Protein AF-A0A5R9EJJ5-F1 (afdb_monomer)

Radius of gyration: 22.12 Å; Cα contacts (8 Å, |Δi|>4): 23; chains: 1; bounding box: 50×38×53 Å

pLDDT: mean 77.36, std 15.18, range [43.69, 98.06]

Foldseek 3Di:
DDPDDPVVVVVVVVVVVVVVVVVVVVVVVVCVVQDFPQDADPNDTDTDDPPPPPDDDLVPDPPVSVVVVVVVVVVVDPPPPPPDD

Mean predicted aligned error: 15.22 Å

Secondary structure (DSSP, 8-state):
-PPPPHHHHHHHHHHHHHHHHHHHHHHHHHHHHH---EEEETTEEEEPPP--SS---GGGS-HHHHHHHHHHHHH----------

Organism: NCBI:txid1817406

Structure (mmCIF, N/CA/C/O backbone):
data_AF-A0A5R9EJJ5-F1
#
_entry.id   AF-A0A5R9EJJ5-F1
#
loop_
_atom_site.group_PDB
_atom_site.id
_atom_site.type_symbol
_atom_site.label_atom_id
_atom_site.label_alt_id
_atom_site.label_comp_id
_atom_site.label_asym_id
_atom_site.label_entity_id
_atom_site.label_seq_id
_atom_site.pdbx_PDB_ins_code
_atom_site.Cartn_x
_atom_site.Cartn_y
_atom_site.Cartn_z
_atom_site.occupancy
_atom_site.B_iso_or_equiv
_atom_site.auth_seq_id
_atom_site.auth_comp_id
_atom_site.auth_asym_id
_atom_site.auth_atom_id
_atom_site.pdbx_PDB_model_num
ATOM 1 N N . MET A 1 1 ? 24.427 -22.915 -27.269 1.00 47.16 1 MET A N 1
ATOM 2 C CA . MET A 1 1 ? 23.766 -21.606 -27.094 1.00 47.16 1 MET A CA 1
ATOM 3 C C . MET A 1 1 ? 24.482 -20.883 -25.962 1.00 47.16 1 MET A C 1
ATOM 5 O O . MET A 1 1 ? 24.300 -21.270 -24.816 1.00 47.16 1 MET A O 1
ATOM 9 N N . ALA A 1 2 ? 25.380 -19.943 -26.263 1.00 58.88 2 ALA A N 1
ATOM 10 C CA . ALA A 1 2 ? 25.977 -19.105 -25.223 1.00 58.88 2 ALA A CA 1
ATOM 11 C C . ALA A 1 2 ? 24.882 -18.171 -24.683 1.00 58.88 2 ALA A C 1
ATOM 13 O O . ALA A 1 2 ? 24.176 -17.551 -25.477 1.00 58.88 2 ALA A O 1
ATOM 14 N N . GLY A 1 3 ? 24.685 -18.142 -23.363 1.00 64.75 3 GLY A N 1
ATOM 15 C CA . GLY A 1 3 ? 23.710 -17.255 -22.727 1.00 64.75 3 GLY A CA 1
ATOM 16 C C . GLY A 1 3 ? 24.029 -15.776 -22.987 1.00 64.75 3 GLY A C 1
ATOM 17 O O . GLY A 1 3 ? 25.163 -15.459 -23.359 1.00 64.75 3 GLY A O 1
ATOM 18 N N . PRO A 1 4 ? 23.049 -14.870 -22.811 1.00 66.69 4 PRO A N 1
ATOM 19 C CA . PRO A 1 4 ? 23.254 -13.442 -23.030 1.00 66.69 4 PRO A CA 1
ATOM 20 C C . PRO A 1 4 ? 24.459 -12.950 -22.217 1.00 66.69 4 PRO A C 1
ATOM 22 O O . PRO A 1 4 ? 24.599 -13.260 -21.032 1.00 66.69 4 PRO A O 1
ATOM 25 N N . GLY A 1 5 ? 25.366 -12.233 -22.886 1.00 65.75 5 GLY A N 1
ATOM 26 C CA . GLY A 1 5 ? 26.618 -11.771 -22.293 1.00 65.75 5 GLY A CA 1
ATOM 27 C C . GLY A 1 5 ? 26.392 -10.819 -21.110 1.00 65.75 5 GLY A C 1
ATOM 28 O O . GLY A 1 5 ? 25.336 -10.193 -21.009 1.00 65.75 5 GLY A O 1
ATOM 29 N N . PRO A 1 6 ? 27.391 -10.644 -20.227 1.00 66.38 6 PRO A N 1
ATOM 30 C CA . PRO A 1 6 ? 27.257 -9.874 -18.984 1.00 66.38 6 PRO A CA 1
ATOM 31 C C . PRO A 1 6 ? 26.864 -8.396 -19.185 1.00 66.38 6 PRO A C 1
ATOM 33 O O . PRO A 1 6 ? 26.413 -7.757 -18.238 1.00 66.38 6 PRO A O 1
ATOM 36 N N . GLY A 1 7 ? 27.010 -7.857 -20.402 1.00 70.62 7 GLY A N 1
ATOM 37 C CA . GLY A 1 7 ? 26.532 -6.521 -20.774 1.00 70.62 7 GLY A CA 1
ATOM 38 C C . GLY A 1 7 ? 25.009 -6.424 -20.881 1.00 70.62 7 GLY A C 1
ATOM 39 O O . GLY A 1 7 ? 24.437 -5.490 -20.339 1.00 70.62 7 GLY A O 1
ATOM 40 N N . VAL A 1 8 ? 24.344 -7.438 -21.449 1.00 78.69 8 VAL A N 1
ATOM 41 C CA . VAL A 1 8 ? 22.883 -7.444 -21.666 1.00 78.69 8 VAL A CA 1
ATOM 42 C C . VAL A 1 8 ? 22.132 -7.323 -20.340 1.00 78.69 8 VAL A C 1
ATOM 44 O O . VAL A 1 8 ? 21.276 -6.462 -20.181 1.00 78.69 8 VAL A O 1
ATOM 47 N N . LYS A 1 9 ? 22.533 -8.102 -19.331 1.00 79.50 9 LYS A N 1
ATOM 48 C CA . LYS A 1 9 ? 21.954 -8.019 -17.982 1.00 79.50 9 LYS A CA 1
ATOM 49 C C . LYS A 1 9 ? 22.171 -6.645 -17.332 1.00 79.50 9 LYS A C 1
ATOM 51 O O . LYS A 1 9 ? 21.345 -6.195 -16.543 1.00 79.50 9 LYS A O 1
ATOM 56 N N . ARG A 1 10 ? 23.296 -5.984 -17.617 1.00 88.94 10 ARG A N 1
ATOM 57 C CA . ARG A 1 10 ? 23.604 -4.657 -17.066 1.00 88.94 10 ARG A CA 1
ATOM 58 C C . ARG A 1 10 ? 22.779 -3.564 -17.742 1.00 88.94 10 ARG A C 1
ATOM 60 O O . ARG A 1 10 ? 22.324 -2.655 -17.055 1.00 88.94 10 ARG A O 1
ATOM 67 N N . ASP A 1 11 ? 22.542 -3.698 -19.040 1.00 92.75 11 ASP A N 1
ATOM 68 C CA . ASP A 1 11 ? 21.683 -2.796 -19.804 1.00 92.75 11 ASP A CA 1
ATOM 69 C C . ASP A 1 11 ? 20.211 -2.950 -19.381 1.00 92.75 11 ASP A C 1
ATOM 71 O O . ASP A 1 11 ? 19.530 -1.957 -19.135 1.00 92.75 11 ASP A O 1
ATOM 75 N N . GLU A 1 12 ? 19.738 -4.182 -19.169 1.00 90.50 12 GLU A N 1
ATOM 76 C CA . GLU A 1 12 ? 18.407 -4.461 -18.604 1.00 90.50 12 GLU A CA 1
ATOM 77 C C . GLU A 1 12 ? 18.228 -3.846 -17.207 1.00 90.50 12 GLU A C 1
ATOM 79 O O . GLU A 1 12 ? 17.193 -3.245 -16.913 1.00 90.50 12 GLU A O 1
ATOM 84 N N . LEU A 1 13 ? 19.251 -3.940 -16.349 1.00 94.81 13 LEU A N 1
ATOM 85 C CA . LEU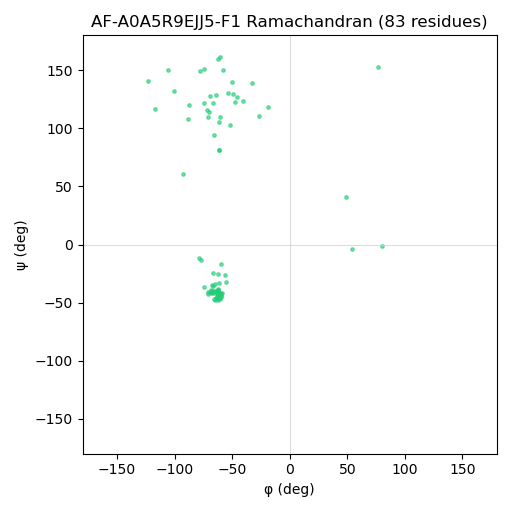 A 1 13 ? 19.241 -3.293 -15.036 1.00 94.81 13 LEU A CA 1
ATOM 86 C C . LEU A 1 13 ? 19.203 -1.765 -15.149 1.00 94.81 13 LEU A C 1
ATOM 88 O O . LEU A 1 13 ? 18.478 -1.128 -14.388 1.00 94.81 13 LEU A O 1
ATOM 92 N N . ALA A 1 14 ? 19.930 -1.172 -16.099 1.00 95.62 14 ALA A N 1
ATOM 93 C CA . A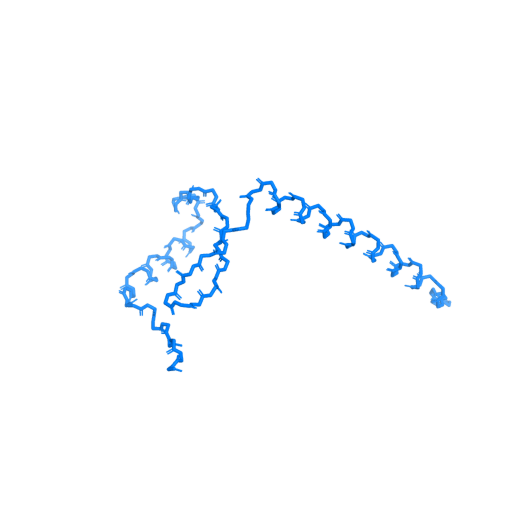LA A 1 14 ? 19.888 0.271 -16.330 1.00 95.62 14 ALA A CA 1
ATOM 94 C C . ALA A 1 14 ? 18.480 0.735 -16.742 1.00 95.62 14 ALA A C 1
ATOM 96 O O . ALA A 1 14 ? 17.993 1.754 -16.247 1.00 95.62 14 ALA A O 1
ATOM 97 N N . VAL A 1 15 ? 17.789 -0.051 -17.574 1.00 96.12 15 VAL A N 1
ATOM 98 C CA . VAL A 1 15 ? 16.389 0.203 -17.942 1.00 96.12 15 VAL A CA 1
ATOM 99 C C . VAL A 1 15 ? 15.468 0.079 -16.726 1.00 96.12 15 VAL A C 1
ATOM 101 O O . VAL A 1 15 ? 14.665 0.978 -16.480 1.00 96.12 15 VAL A O 1
ATOM 104 N N . ALA A 1 16 ? 15.598 -0.987 -15.933 1.00 96.44 16 ALA A N 1
ATOM 105 C CA . ALA A 1 16 ? 14.773 -1.195 -14.742 1.00 96.44 16 ALA A CA 1
ATOM 106 C C . ALA A 1 16 ? 14.938 -0.064 -13.711 1.00 96.44 16 ALA A C 1
ATOM 108 O O . ALA A 1 16 ? 13.946 0.423 -13.166 1.00 96.44 16 ALA A O 1
ATOM 109 N N . VAL A 1 17 ? 16.172 0.401 -13.490 1.00 97.19 17 VAL A N 1
ATOM 110 C CA . VAL A 1 17 ? 16.465 1.541 -12.608 1.00 97.19 17 VAL A CA 1
ATOM 111 C C . VAL A 1 17 ? 15.827 2.822 -13.142 1.00 97.19 17 VAL A C 1
ATOM 113 O O . VAL A 1 17 ? 15.178 3.535 -12.380 1.00 97.19 17 VAL A O 1
ATOM 116 N N . GLY A 1 18 ? 15.934 3.091 -14.447 1.00 97.75 18 GLY A N 1
ATOM 117 C CA . GLY A 1 18 ? 15.312 4.268 -15.060 1.00 97.75 18 GLY A CA 1
ATOM 118 C C . GLY A 1 18 ? 13.782 4.267 -14.959 1.00 97.75 18 GLY A C 1
ATOM 119 O O . GLY A 1 18 ? 13.176 5.304 -14.686 1.00 97.75 18 GLY A O 1
ATOM 120 N N . VAL A 1 19 ? 13.144 3.103 -15.124 1.00 98.06 19 VAL A N 1
ATOM 121 C CA . VAL A 1 19 ? 11.691 2.950 -14.937 1.00 98.06 19 VAL A CA 1
ATOM 122 C C . VAL A 1 19 ? 11.305 3.183 -13.478 1.00 98.06 19 VAL A C 1
ATOM 124 O O . VAL A 1 19 ? 10.377 3.946 -13.208 1.00 98.06 19 VAL A O 1
ATOM 127 N N . TRP A 1 20 ? 12.028 2.573 -12.537 1.00 96.69 20 TRP A N 1
ATOM 128 C CA . TRP A 1 20 ? 11.756 2.722 -11.109 1.00 96.69 20 TRP A CA 1
ATOM 129 C C . TRP A 1 20 ? 11.907 4.172 -10.643 1.00 96.69 20 TRP A C 1
ATOM 131 O O . TRP A 1 20 ? 11.045 4.677 -9.927 1.00 96.69 20 TRP A O 1
ATOM 141 N N . GLN A 1 21 ? 12.948 4.868 -11.105 1.00 97.31 21 GLN A N 1
ATOM 142 C CA . GLN A 1 21 ? 13.175 6.270 -10.771 1.00 97.31 21 GLN A CA 1
ATOM 143 C C . GLN A 1 21 ? 12.028 7.158 -11.273 1.00 97.31 21 GLN A C 1
ATOM 145 O O . GLN A 1 21 ? 11.462 7.922 -10.495 1.00 97.31 21 GLN A O 1
ATOM 150 N N . ARG A 1 22 ? 11.587 6.969 -12.524 1.00 97.31 22 ARG A N 1
ATOM 151 C CA . ARG A 1 22 ? 10.431 7.693 -13.076 1.00 97.31 22 ARG A CA 1
ATOM 152 C C . ARG A 1 22 ? 9.134 7.396 -12.315 1.00 97.31 22 ARG A C 1
ATOM 154 O O . ARG A 1 22 ? 8.296 8.278 -12.150 1.00 97.31 22 ARG A O 1
ATOM 161 N N . MET A 1 23 ? 8.917 6.152 -11.886 1.00 95.69 23 MET A N 1
ATOM 162 C CA . MET A 1 23 ? 7.750 5.801 -11.064 1.00 95.69 23 MET A CA 1
ATOM 163 C C . MET A 1 23 ? 7.832 6.438 -9.674 1.00 95.69 23 MET A C 1
ATOM 165 O O . MET A 1 23 ? 6.827 6.925 -9.168 1.00 95.69 23 MET A O 1
ATOM 169 N N . SER A 1 24 ? 9.022 6.471 -9.071 1.00 91.06 24 SER A N 1
ATOM 170 C CA . SER A 1 24 ? 9.249 7.126 -7.782 1.00 91.06 24 SER A CA 1
ATOM 171 C C . SER A 1 24 ? 8.970 8.627 -7.853 1.00 91.06 24 SER A C 1
ATOM 173 O O . SER A 1 24 ? 8.374 9.174 -6.930 1.00 91.06 24 SER A O 1
ATOM 175 N N . GLU A 1 25 ? 9.379 9.287 -8.936 1.00 92.75 25 GLU A N 1
ATOM 176 C CA . GLU A 1 25 ? 9.099 10.706 -9.179 1.00 92.75 25 GLU A CA 1
ATOM 177 C C . GLU A 1 25 ? 7.594 10.962 -9.339 1.00 92.75 25 GLU A C 1
ATOM 179 O O . GLU A 1 25 ? 7.059 11.844 -8.675 1.00 92.75 25 GLU A O 1
ATOM 184 N N . GLN A 1 26 ? 6.888 10.137 -10.123 1.00 89.62 26 GLN A N 1
ATOM 185 C CA . GLN A 1 26 ? 5.426 10.223 -10.261 1.00 89.62 26 GLN A CA 1
ATOM 186 C C . GLN A 1 26 ? 4.700 10.041 -8.921 1.00 89.62 26 GLN A C 1
ATOM 188 O O . GLN A 1 26 ? 3.788 10.797 -8.606 1.00 89.62 26 GLN A O 1
ATOM 193 N N . LEU A 1 27 ? 5.130 9.079 -8.098 1.00 85.69 27 LEU A N 1
ATOM 194 C CA . LEU A 1 27 ? 4.563 8.858 -6.763 1.00 85.69 27 LEU A CA 1
ATOM 195 C C . LEU A 1 27 ? 4.864 10.013 -5.800 1.00 85.69 27 LEU A C 1
ATOM 197 O O . LEU A 1 27 ? 4.0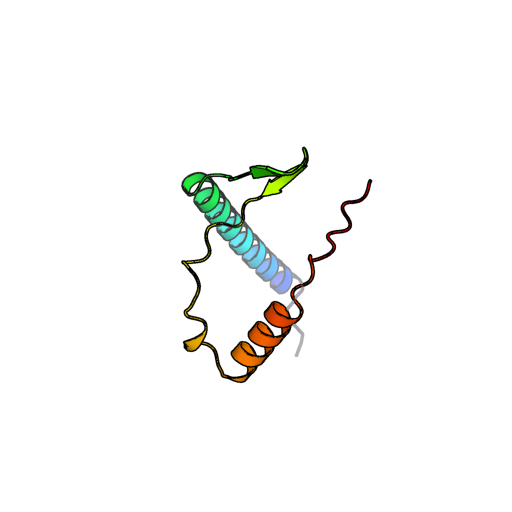52 10.316 -4.927 1.00 85.69 27 LEU A O 1
ATOM 201 N N . ALA A 1 28 ? 6.037 10.638 -5.910 1.00 84.25 28 ALA A N 1
ATOM 202 C CA . ALA A 1 28 ? 6.375 11.811 -5.112 1.00 84.25 28 ALA A CA 1
ATOM 203 C C . ALA A 1 28 ? 5.499 13.014 -5.495 1.00 84.25 28 ALA A C 1
ATOM 205 O O . ALA A 1 28 ? 5.014 13.708 -4.604 1.00 84.25 28 ALA A O 1
ATOM 206 N N . ASP A 1 29 ? 5.251 13.213 -6.790 1.00 82.88 29 ASP A N 1
ATOM 207 C CA . ASP A 1 29 ? 4.377 14.267 -7.314 1.00 82.88 29 ASP A CA 1
ATOM 208 C C . ASP A 1 29 ? 2.902 14.042 -6.933 1.00 82.88 29 ASP A C 1
ATOM 210 O O . ASP A 1 29 ? 2.220 14.954 -6.461 1.00 82.88 29 ASP A O 1
ATOM 214 N N . GLU A 1 30 ? 2.429 12.793 -7.003 1.00 77.06 30 GLU A N 1
ATOM 215 C CA . GLU A 1 30 ? 1.105 12.391 -6.516 1.00 77.06 30 GLU A CA 1
ATOM 216 C C . GLU A 1 30 ? 0.948 12.681 -5.014 1.00 77.06 30 GLU A C 1
ATOM 218 O O . GLU A 1 30 ? -0.051 13.261 -4.590 1.00 77.06 30 GLU A O 1
ATOM 223 N N . ARG A 1 31 ? 1.963 12.360 -4.198 1.00 72.81 31 ARG A N 1
ATOM 224 C CA . ARG A 1 31 ? 1.978 12.675 -2.756 1.00 72.81 31 ARG A CA 1
ATOM 225 C C . ARG A 1 31 ? 2.038 14.171 -2.473 1.00 72.81 31 ARG A C 1
ATOM 227 O O . ARG A 1 31 ? 1.467 14.617 -1.482 1.00 72.81 31 ARG A O 1
ATOM 234 N N . ALA A 1 32 ? 2.749 14.942 -3.293 1.00 73.31 32 ALA A N 1
ATOM 235 C CA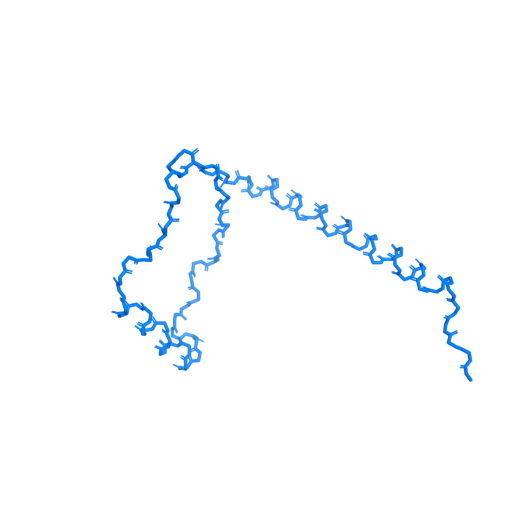 . ALA A 1 32 ? 2.797 16.392 -3.156 1.00 73.31 32 ALA A CA 1
ATOM 236 C C . ALA A 1 32 ? 1.426 17.011 -3.473 1.00 73.31 32 ALA A C 1
ATOM 238 O O . ALA A 1 32 ? 0.969 17.892 -2.748 1.00 73.31 32 ALA A O 1
ATOM 239 N N . THR A 1 33 ? 0.747 16.486 -4.496 1.00 72.38 33 THR A N 1
ATOM 240 C CA . THR A 1 33 ? -0.586 16.922 -4.935 1.00 72.38 33 THR A CA 1
ATOM 241 C C . THR A 1 33 ? -1.687 16.529 -3.945 1.00 72.38 33 THR A C 1
ATOM 243 O O . THR A 1 33 ? -2.554 17.343 -3.635 1.00 72.38 33 THR A O 1
ATOM 246 N N . ALA A 1 34 ? -1.652 15.306 -3.409 1.00 66.12 34 ALA A N 1
ATOM 247 C CA . ALA A 1 34 ? -2.612 14.817 -2.415 1.00 66.12 34 ALA A CA 1
ATOM 248 C C . ALA A 1 34 ? -2.346 15.350 -0.990 1.00 66.12 34 ALA A C 1
ATOM 250 O O . ALA A 1 34 ? -3.200 15.229 -0.110 1.00 66.12 34 ALA A O 1
ATOM 251 N N . GLY A 1 35 ? -1.167 15.939 -0.758 1.00 63.91 35 GLY A N 1
ATOM 252 C CA . GLY A 1 35 ? -0.636 16.250 0.567 1.00 63.91 35 GLY A CA 1
ATOM 253 C C . GLY A 1 35 ? -0.074 15.010 1.281 1.00 63.91 35 GLY A C 1
ATOM 254 O O . GLY A 1 35 ? -0.495 13.881 1.043 1.00 63.91 35 GLY A O 1
ATOM 255 N N . SER A 1 36 ? 0.892 15.206 2.190 1.00 59.62 36 SER A N 1
ATOM 256 C CA . SER A 1 36 ? 1.331 14.156 3.127 1.00 59.62 36 SER A CA 1
ATOM 257 C C . SER A 1 36 ? 0.471 14.225 4.376 1.00 59.62 36 SER A C 1
ATOM 259 O O . SER A 1 36 ? 0.667 15.141 5.178 1.00 59.62 36 SER A O 1
ATOM 261 N N . PRO A 1 37 ? -0.443 13.279 4.616 1.00 67.69 37 PRO A N 1
ATOM 262 C CA . PRO A 1 37 ? -1.297 13.371 5.771 1.00 67.69 37 PRO A CA 1
ATOM 263 C C . PRO A 1 37 ? -0.594 12.584 6.885 1.00 67.69 37 PRO A C 1
ATOM 265 O O . PRO A 1 37 ? -1.066 11.566 7.370 1.00 67.69 37 PRO A O 1
ATOM 268 N N . VAL A 1 38 ? 0.621 13.011 7.249 1.00 68.56 38 VAL A N 1
ATOM 269 C CA . VAL A 1 38 ? 1.263 12.499 8.462 1.00 68.56 38 VAL A CA 1
ATOM 270 C C . VAL A 1 38 ? 0.490 13.089 9.634 1.00 68.56 38 VAL A C 1
ATOM 272 O O . VAL A 1 38 ? 0.533 14.294 9.871 1.00 68.56 38 VAL A O 1
ATOM 275 N N . VAL A 1 39 ? -0.257 12.243 10.335 1.00 76.56 39 VAL A N 1
ATOM 276 C CA . VAL A 1 39 ? -1.039 12.612 11.515 1.00 76.56 39 VAL A CA 1
ATOM 277 C C . VAL A 1 39 ? -0.351 12.080 12.766 1.00 76.56 39 VAL A C 1
ATOM 279 O O . VAL A 1 39 ? 0.332 11.057 12.736 1.00 76.56 39 VAL A O 1
ATOM 282 N N . GLN A 1 40 ? -0.527 12.778 13.883 1.00 82.69 40 GLN A N 1
ATOM 283 C CA . GLN A 1 40 ? -0.055 12.312 15.181 1.00 82.69 40 GLN A CA 1
ATOM 284 C C . GLN A 1 40 ? -1.124 11.421 15.825 1.00 82.69 40 GLN A C 1
ATOM 286 O O . GLN A 1 40 ? -2.223 11.888 16.116 1.00 82.69 40 GLN A O 1
ATOM 291 N N . VAL A 1 41 ? -0.787 10.160 16.101 1.00 80.62 41 VAL A N 1
ATOM 292 C CA . VAL A 1 41 ? -1.606 9.240 16.909 1.00 80.62 41 VAL A CA 1
ATOM 293 C C . VAL A 1 41 ? -0.813 8.875 18.156 1.00 80.62 41 VAL A C 1
ATOM 29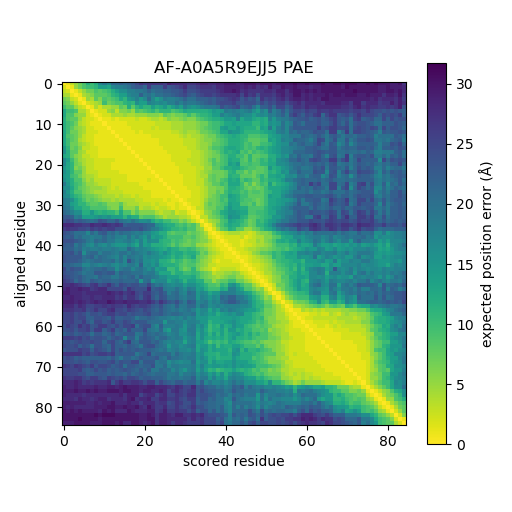5 O O . VAL A 1 41 ? 0.270 8.304 18.054 1.00 80.62 41 VAL A O 1
ATOM 298 N N . ALA A 1 42 ? -1.320 9.250 19.335 1.00 85.62 42 ALA A N 1
ATOM 299 C CA . ALA A 1 42 ? -0.641 9.038 20.620 1.00 85.62 42 ALA A CA 1
ATOM 300 C C . ALA A 1 42 ? 0.840 9.494 20.617 1.00 85.62 42 ALA A C 1
ATOM 302 O O . ALA A 1 42 ? 1.723 8.806 21.121 1.00 85.62 42 ALA A O 1
ATOM 303 N N . GLY A 1 43 ? 1.128 10.641 19.988 1.00 87.12 43 GLY A N 1
ATOM 304 C CA . GLY A 1 43 ? 2.483 11.203 19.891 1.00 87.12 43 GLY A CA 1
ATOM 305 C C . GLY A 1 43 ? 3.383 10.578 18.818 1.00 87.12 43 GLY A C 1
ATOM 306 O O . GLY A 1 43 ? 4.507 11.042 18.633 1.00 87.12 43 GLY A O 1
ATOM 307 N N . ARG A 1 44 ? 2.906 9.571 18.076 1.00 82.50 44 ARG A N 1
ATOM 308 C CA . ARG A 1 44 ? 3.641 8.933 16.976 1.00 82.50 44 ARG A CA 1
ATOM 309 C C . ARG A 1 44 ? 3.164 9.471 15.632 1.00 82.50 44 ARG A C 1
ATOM 311 O O . ARG A 1 44 ? 1.963 9.501 15.367 1.00 82.50 44 ARG A O 1
ATOM 318 N N . ALA A 1 45 ? 4.121 9.832 14.784 1.00 83.50 45 ALA A N 1
ATOM 319 C CA . ALA A 1 45 ? 3.862 10.232 13.410 1.00 83.50 45 ALA A CA 1
ATOM 320 C C . ALA A 1 45 ? 3.470 9.005 12.589 1.00 83.50 45 ALA A C 1
ATOM 322 O O . ALA A 1 45 ? 4.269 8.079 12.429 1.00 83.50 45 ALA A O 1
ATOM 323 N N . VAL A 1 46 ? 2.240 8.991 12.083 1.00 81.50 46 VAL A N 1
ATOM 324 C CA . VAL A 1 46 ? 1.730 7.931 11.213 1.00 81.50 46 VAL A CA 1
ATOM 325 C C . VAL A 1 46 ? 1.260 8.524 9.896 1.00 81.50 46 VAL A C 1
ATOM 327 O O . VAL A 1 46 ? 0.664 9.595 9.857 1.00 81.50 46 VAL A O 1
ATOM 330 N N . TRP A 1 47 ? 1.533 7.822 8.801 1.00 76.38 47 TRP A N 1
ATOM 331 C CA . TRP A 1 47 ? 1.012 8.186 7.490 1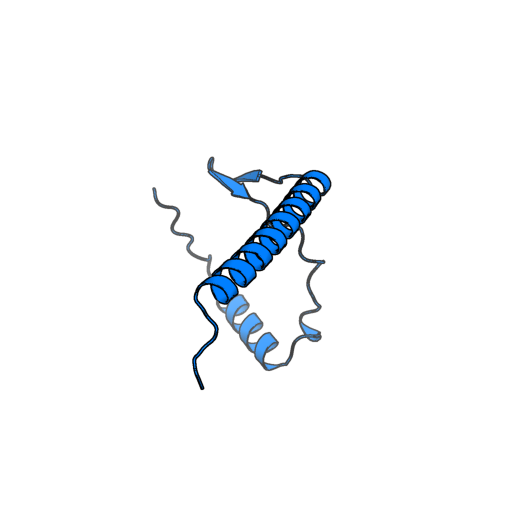.00 76.38 47 TRP A CA 1
ATOM 332 C C . TRP A 1 47 ? -0.467 7.820 7.423 1.00 76.38 47 TRP A C 1
ATOM 334 O O . TRP A 1 47 ? -0.822 6.653 7.593 1.00 76.38 47 TRP A O 1
ATOM 344 N N . LEU A 1 48 ? -1.328 8.800 7.159 1.00 69.88 48 LEU A N 1
ATOM 345 C CA . LEU A 1 48 ? -2.704 8.526 6.778 1.00 69.88 48 LEU A CA 1
ATOM 346 C C . LEU A 1 48 ? -2.678 7.790 5.443 1.00 69.88 48 LEU A C 1
ATOM 348 O O . LEU A 1 48 ? -2.027 8.199 4.479 1.00 69.88 48 LEU A O 1
ATOM 352 N N . VAL A 1 49 ? -3.387 6.670 5.417 1.00 70.69 49 VAL A N 1
ATOM 353 C CA . VAL A 1 49 ? -3.685 5.965 4.180 1.00 70.69 49 VAL A CA 1
ATOM 354 C C . VAL A 1 49 ? -4.615 6.886 3.385 1.00 70.69 49 VAL A C 1
ATOM 356 O O . VAL A 1 49 ? -5.657 7.252 3.933 1.00 70.69 49 VAL A O 1
ATOM 359 N N . PRO A 1 50 ? -4.253 7.288 2.148 1.00 66.81 50 PRO A N 1
ATOM 360 C CA . PRO A 1 50 ? -5.155 8.042 1.284 1.00 66.81 50 PRO A CA 1
ATOM 361 C C . PRO A 1 50 ? -6.502 7.333 1.229 1.00 66.81 50 PRO A C 1
ATOM 363 O O . PRO A 1 50 ? -6.517 6.099 1.196 1.00 66.81 50 PRO A O 1
ATOM 366 N N . ASP A 1 51 ? -7.597 8.094 1.255 1.00 60.00 51 ASP A N 1
ATOM 367 C CA . ASP A 1 51 ? -8.948 7.537 1.219 1.00 60.00 51 ASP A CA 1
ATOM 368 C C . ASP A 1 51 ? -9.052 6.568 0.034 1.00 60.00 51 ASP A C 1
ATOM 370 O O . ASP A 1 51 ? -9.064 6.960 -1.134 1.00 60.00 51 ASP A O 1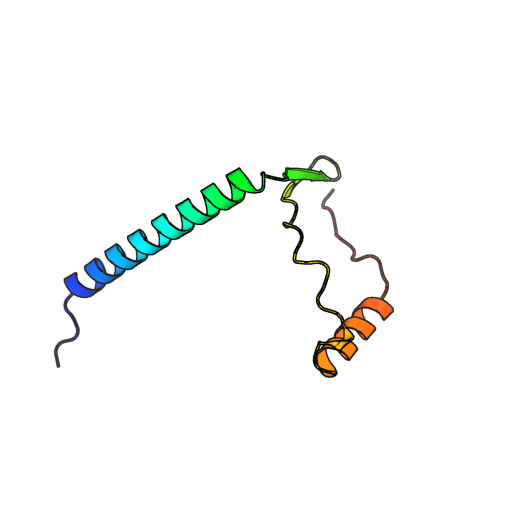
ATOM 374 N N . ARG A 1 52 ? -9.005 5.264 0.332 1.00 59.88 52 ARG A N 1
ATOM 375 C CA . ARG A 1 52 ? -9.270 4.234 -0.664 1.00 59.88 52 ARG A CA 1
ATOM 376 C C . ARG A 1 52 ? -10.756 4.364 -0.912 1.00 59.88 52 ARG A C 1
ATOM 378 O O . ARG A 1 52 ? -11.496 4.137 0.040 1.00 59.88 52 ARG A O 1
ATOM 385 N N . ALA A 1 53 ? -11.120 4.770 -2.133 1.00 56.56 53 ALA A N 1
ATOM 386 C CA . ALA A 1 53 ? -12.482 5.062 -2.581 1.00 56.56 53 ALA A CA 1
ATOM 387 C C . ALA A 1 53 ? -13.536 4.422 -1.674 1.00 56.56 53 ALA A C 1
ATOM 389 O O . ALA A 1 53 ? -13.525 3.193 -1.545 1.00 56.56 53 ALA A O 1
ATOM 390 N N . SER A 1 54 ? -14.377 5.265 -1.050 1.00 58.53 54 SER A N 1
ATOM 391 C CA . SER A 1 54 ? -15.465 4.884 -0.137 1.00 58.53 54 SER A CA 1
ATOM 392 C C . SER A 1 54 ? -15.956 3.477 -0.460 1.00 58.53 54 SER A C 1
ATOM 394 O O . SER A 1 54 ? -16.455 3.266 -1.566 1.00 58.53 54 SER A O 1
ATOM 396 N N . GLY A 1 55 ? -15.674 2.548 0.458 1.00 62.28 55 GLY A N 1
ATOM 397 C CA . GLY A 1 55 ? -15.499 1.121 0.195 1.00 62.28 55 GLY A CA 1
ATOM 398 C C . GLY A 1 55 ? -16.344 0.536 -0.935 1.00 62.28 55 GLY A C 1
ATOM 399 O O . GLY A 1 55 ? -17.537 0.809 -1.044 1.00 62.28 55 GLY A O 1
ATOM 400 N N . VAL A 1 56 ? -15.716 -0.335 -1.735 1.00 67.44 56 VAL A N 1
ATOM 401 C CA . VAL A 1 56 ? -16.439 -1.321 -2.551 1.00 67.44 56 VAL A CA 1
ATOM 402 C C . VAL A 1 56 ? -17.581 -1.874 -1.708 1.00 67.44 56 VAL A C 1
ATOM 404 O O . VAL A 1 56 ? -17.337 -2.356 -0.600 1.00 67.44 56 VAL A O 1
ATOM 407 N N . ASP A 1 57 ? -18.805 -1.760 -2.228 1.00 79.06 57 ASP A N 1
ATOM 408 C CA . ASP A 1 57 ? -19.978 -2.355 -1.603 1.00 79.06 57 ASP A CA 1
ATOM 409 C C . ASP A 1 57 ? -19.640 -3.806 -1.247 1.00 79.06 57 ASP A C 1
ATOM 411 O O . ASP A 1 57 ? -19.228 -4.578 -2.115 1.00 79.06 57 ASP A O 1
ATOM 415 N N . 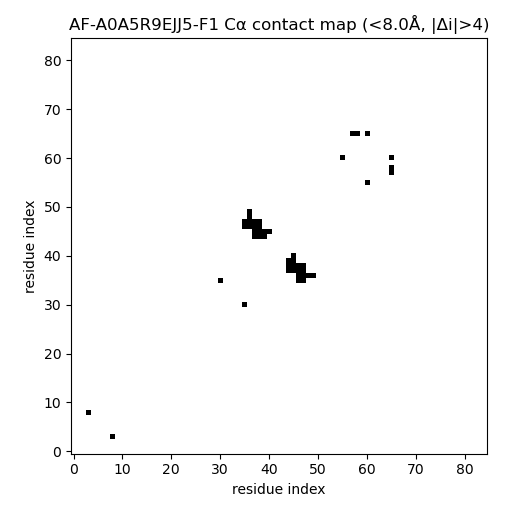GLU A 1 58 ? -19.761 -4.174 0.033 1.00 78.12 58 GLU A N 1
ATOM 416 C CA . GLU A 1 58 ? -19.433 -5.522 0.505 1.00 78.12 58 GLU A CA 1
ATOM 417 C C . GLU A 1 58 ? -20.238 -6.573 -0.284 1.00 78.12 58 GLU A C 1
ATOM 419 O O . GLU A 1 58 ? -19.758 -7.690 -0.485 1.00 78.12 58 GLU A O 1
ATOM 424 N N . SER A 1 59 ? -21.410 -6.196 -0.816 1.00 84.31 59 SER A N 1
ATOM 425 C CA . SER A 1 59 ? -22.234 -7.044 -1.682 1.00 84.31 59 SER A CA 1
ATOM 426 C C . SER A 1 59 ? -21.594 -7.359 -3.045 1.00 84.31 59 SER A C 1
ATOM 428 O O . SER A 1 59 ? -21.879 -8.405 -3.630 1.00 84.31 59 SER A O 1
ATOM 430 N N . ALA A 1 60 ? -20.685 -6.508 -3.529 1.00 89.62 60 ALA A N 1
ATOM 431 C CA . ALA A 1 60 ? -19.962 -6.702 -4.784 1.00 89.62 60 ALA A CA 1
ATOM 432 C C . ALA A 1 60 ? -18.802 -7.707 -4.660 1.00 89.62 60 ALA A C 1
ATOM 434 O O . ALA A 1 60 ? -18.236 -8.131 -5.671 1.00 89.62 60 ALA A O 1
ATOM 435 N N . LEU A 1 61 ? -18.432 -8.102 -3.437 1.00 88.00 61 LEU A N 1
ATOM 436 C CA . LEU A 1 61 ? -17.411 -9.118 -3.204 1.00 88.00 61 LEU A CA 1
ATOM 437 C C . LEU A 1 61 ? -17.977 -10.528 -3.432 1.00 88.00 61 LEU A C 1
ATOM 439 O O . LEU A 1 61 ? -19.143 -10.779 -3.134 1.00 88.00 61 LEU A O 1
ATOM 443 N N . PRO A 1 62 ? -17.166 -11.502 -3.879 1.00 93.56 62 PRO A N 1
ATOM 444 C CA . PRO A 1 62 ? -17.591 -12.897 -3.904 1.00 93.56 62 PRO A CA 1
ATOM 445 C C . PRO A 1 62 ? -18.002 -13.396 -2.510 1.00 93.56 62 PRO A C 1
ATOM 447 O O . PRO A 1 62 ? -17.447 -12.974 -1.493 1.00 93.56 62 PRO A O 1
ATOM 450 N N . ALA A 1 63 ? -18.937 -14.347 -2.457 1.00 93.81 63 ALA A N 1
ATOM 451 C CA . ALA A 1 63 ? -19.559 -14.805 -1.210 1.00 93.81 63 ALA A CA 1
ATOM 452 C C . ALA A 1 63 ? -18.561 -15.298 -0.141 1.00 93.81 63 ALA A C 1
ATOM 454 O O . ALA A 1 63 ? -18.804 -15.135 1.056 1.00 93.81 63 ALA A O 1
ATOM 455 N N . ASP A 1 64 ? -17.433 -15.887 -0.548 1.00 94.94 64 ASP A N 1
ATOM 456 C CA . ASP A 1 64 ? -16.385 -16.317 0.386 1.00 94.94 64 ASP A CA 1
ATOM 457 C C . ASP A 1 64 ? -15.739 -15.134 1.117 1.00 94.94 64 ASP A C 1
ATOM 459 O O . ASP A 1 64 ? -15.533 -15.191 2.329 1.00 94.94 64 ASP A O 1
ATOM 463 N N . TYR A 1 65 ? -15.497 -14.027 0.414 1.00 88.62 65 TYR A N 1
ATOM 464 C CA . TYR A 1 65 ? -14.946 -12.811 1.009 1.00 88.62 65 TYR A CA 1
ATOM 465 C C . TYR A 1 65 ? -15.946 -12.153 1.964 1.00 88.62 65 TYR A C 1
ATOM 467 O O . TYR A 1 65 ? -15.560 -11.733 3.054 1.00 88.62 65 TYR A O 1
ATOM 475 N N . GLN A 1 66 ? -17.236 -12.144 1.615 1.00 93.19 66 GLN A N 1
ATOM 476 C CA . GLN A 1 66 ? -18.296 -11.661 2.508 1.00 93.19 66 GLN A CA 1
ATOM 477 C C . GLN A 1 66 ? -18.356 -12.473 3.812 1.00 93.19 66 GLN A C 1
ATOM 479 O O . GLN A 1 66 ? -18.453 -11.905 4.901 1.00 93.19 66 GLN A O 1
ATOM 484 N N . ARG A 1 67 ? -18.238 -13.807 3.724 1.00 92.25 67 ARG A N 1
ATOM 485 C CA . ARG A 1 67 ? -18.194 -14.694 4.899 1.00 92.25 67 ARG A CA 1
ATOM 486 C C . ARG A 1 67 ? -17.000 -14.400 5.804 1.00 92.25 67 ARG A C 1
ATOM 488 O O . ARG A 1 67 ? -17.172 -14.334 7.020 1.00 92.25 67 ARG A O 1
ATOM 495 N N . ILE A 1 68 ? -15.818 -14.190 5.227 1.00 90.75 68 ILE A N 1
ATOM 496 C CA . ILE A 1 68 ? -14.607 -13.847 5.987 1.00 90.75 68 ILE A CA 1
ATOM 497 C C . ILE A 1 68 ? -14.789 -12.508 6.709 1.00 90.75 68 ILE A C 1
ATOM 499 O O . ILE A 1 68 ? -14.541 -12.426 7.910 1.00 90.75 68 ILE A O 1
ATOM 503 N N . LEU A 1 69 ? -15.271 -11.474 6.013 1.00 86.44 69 LEU A N 1
ATOM 504 C CA . LEU A 1 69 ? -15.494 -10.154 6.614 1.00 86.44 69 LEU A CA 1
ATOM 505 C C . LEU A 1 69 ? -16.536 -10.199 7.734 1.00 86.44 69 LEU A C 1
ATOM 507 O O . LEU A 1 69 ? -16.335 -9.597 8.790 1.00 86.44 69 LEU A O 1
ATOM 511 N N . SER A 1 70 ? -17.612 -10.963 7.541 1.00 87.69 70 SER A N 1
ATOM 512 C CA . SER A 1 70 ? -18.618 -11.191 8.577 1.00 87.69 70 SER A CA 1
ATOM 513 C C . SER A 1 70 ? -18.010 -11.848 9.818 1.00 87.69 70 SER A C 1
ATOM 515 O O . SER A 1 70 ? -18.249 -11.381 10.930 1.00 87.69 70 SER A O 1
ATOM 517 N N . ALA A 1 71 ? -17.166 -12.870 9.644 1.00 88.69 71 ALA A N 1
ATOM 518 C CA . ALA A 1 71 ? -16.483 -13.532 10.753 1.00 88.69 71 ALA A CA 1
ATOM 519 C C . ALA A 1 71 ? -15.525 -12.584 11.496 1.00 88.69 71 ALA A C 1
ATOM 521 O O . ALA A 1 71 ? -15.518 -12.566 12.723 1.00 88.69 71 ALA A O 1
ATOM 522 N N . VAL A 1 72 ? -14.765 -11.753 10.775 1.00 85.50 72 VAL A N 1
ATOM 523 C CA . VAL A 1 72 ? -13.859 -10.750 11.368 1.00 85.50 72 VAL A CA 1
ATOM 524 C C . VAL A 1 72 ? -14.633 -9.703 12.172 1.00 85.50 72 VAL A C 1
ATOM 526 O O . VAL A 1 72 ? -14.232 -9.352 13.279 1.00 85.50 72 VAL A O 1
ATOM 529 N N . ARG A 1 73 ? -15.773 -9.227 11.656 1.00 82.75 73 ARG A N 1
ATOM 530 C CA . ARG A 1 73 ? -16.620 -8.251 12.357 1.00 82.75 73 ARG A CA 1
ATOM 531 C C . ARG A 1 73 ? -17.295 -8.860 13.587 1.00 82.75 73 ARG A C 1
ATOM 533 O O . ARG A 1 73 ? -17.343 -8.211 14.624 1.00 82.75 73 ARG A O 1
ATOM 540 N N . GLN A 1 74 ? -17.775 -10.101 13.483 1.00 83.81 74 GLN A N 1
ATOM 541 C CA . GLN A 1 74 ? -18.330 -10.853 14.615 1.00 83.81 74 GLN A CA 1
ATOM 542 C C . GLN A 1 74 ? -17.276 -11.152 15.681 1.00 83.81 74 GLN A C 1
ATOM 544 O O . GLN A 1 74 ? -17.594 -11.143 16.866 1.00 83.81 74 GLN A O 1
ATOM 549 N N . ALA A 1 75 ? -16.026 -11.384 15.268 1.00 83.25 75 ALA A N 1
ATOM 550 C CA . ALA A 1 75 ? -14.920 -11.580 16.193 1.00 83.25 75 ALA A CA 1
ATOM 551 C C . ALA A 1 75 ? -14.672 -10.340 17.058 1.00 83.25 75 ALA A C 1
ATOM 553 O O . ALA A 1 75 ? -14.175 -10.524 18.162 1.00 83.25 75 ALA A O 1
ATOM 554 N N . GLY A 1 76 ? -15.056 -9.139 16.584 1.00 63.62 76 GLY A N 1
ATOM 555 C CA . GLY A 1 76 ? -15.548 -7.975 17.347 1.00 63.62 76 GLY A CA 1
ATOM 556 C C . GLY A 1 76 ? -14.699 -7.421 18.496 1.00 63.62 76 GLY A C 1
ATOM 557 O O . GLY A 1 76 ? -15.074 -6.422 19.106 1.00 63.62 76 GLY A O 1
ATOM 558 N N . GLY A 1 77 ? -13.577 -8.052 18.814 1.00 63.97 77 GLY A N 1
ATOM 559 C CA . GLY A 1 77 ? -12.658 -7.627 19.842 1.00 63.97 77 GLY A CA 1
ATOM 560 C C . GLY A 1 77 ? -11.871 -6.420 19.352 1.00 63.97 77 GLY A C 1
ATOM 561 O O . GLY A 1 77 ? -11.634 -6.289 18.145 1.00 63.97 77 GLY A O 1
ATOM 562 N N . PRO A 1 78 ? -11.433 -5.543 20.268 1.00 58.81 78 PRO A N 1
ATOM 563 C CA . PRO A 1 78 ? -10.351 -4.623 19.965 1.00 58.81 78 PRO A CA 1
ATOM 564 C C . PRO A 1 78 ? -9.243 -5.415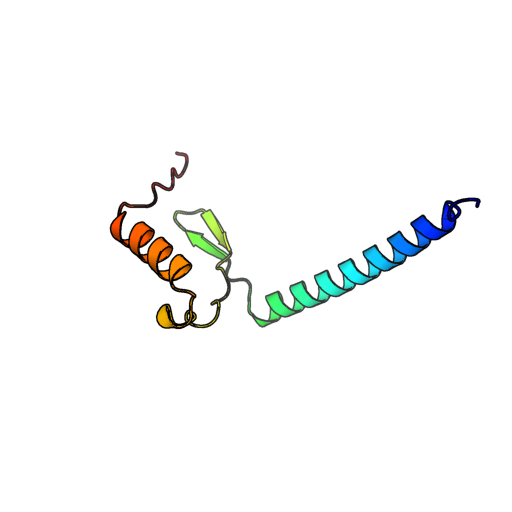 19.266 1.00 58.81 78 PRO A C 1
ATOM 566 O O . PRO A 1 78 ? -8.815 -6.458 19.766 1.00 58.81 78 PRO A O 1
ATOM 569 N N . VAL A 1 79 ? -8.789 -4.961 18.095 1.00 53.06 79 VAL A N 1
ATOM 570 C CA . VAL A 1 79 ? -7.478 -5.403 17.623 1.00 53.06 79 VAL A CA 1
ATOM 571 C C . VAL A 1 79 ? -6.530 -4.894 18.694 1.00 53.06 79 VAL A C 1
ATOM 573 O O . VAL A 1 79 ? -6.336 -3.683 18.800 1.00 53.06 79 VAL A O 1
ATOM 576 N N . GLU A 1 80 ? -6.038 -5.801 19.539 1.00 48.41 80 GLU A N 1
ATOM 577 C CA . GLU A 1 80 ? -4.991 -5.534 20.518 1.00 48.41 80 GLU A CA 1
ATOM 578 C C . GLU A 1 80 ? -3.751 -5.108 19.730 1.00 48.41 80 GLU A C 1
ATOM 580 O O . GLU A 1 80 ? -2.852 -5.885 19.406 1.00 48.41 80 GLU A O 1
ATOM 585 N N . CYS A 1 81 ? -3.728 -3.837 19.347 1.00 44.25 81 CYS A N 1
ATOM 586 C CA . CYS A 1 81 ? -2.515 -3.148 19.006 1.00 44.25 81 CYS A CA 1
ATOM 587 C C . CYS A 1 81 ? -1.753 -3.087 20.318 1.00 44.25 81 CYS A C 1
ATOM 589 O O . CYS A 1 81 ? -1.975 -2.184 21.124 1.00 44.25 81 CYS A O 1
ATOM 591 N N . HIS A 1 82 ? -0.865 -4.054 20.542 1.00 48.81 82 HIS A N 1
ATOM 592 C CA . HIS A 1 82 ? 0.196 -3.902 21.519 1.00 48.81 82 HIS A CA 1
ATOM 593 C C . HIS A 1 82 ? 1.060 -2.723 21.058 1.00 48.81 82 HIS A C 1
ATOM 595 O O . HIS A 1 82 ? 2.079 -2.878 20.388 1.00 48.81 82 HIS A O 1
ATOM 601 N N . ALA A 1 83 ? 0.612 -1.508 21.364 1.00 45.72 83 ALA A N 1
ATOM 602 C CA . ALA A 1 83 ? 1.486 -0.369 21.440 1.00 45.72 83 ALA A CA 1
ATOM 603 C C . ALA A 1 83 ? 2.495 -0.724 22.531 1.00 45.72 83 ALA A C 1
ATOM 605 O O . ALA A 1 83 ? 2.137 -0.857 23.700 1.00 45.72 83 ALA A O 1
ATOM 606 N N . CYS A 1 84 ? 3.740 -0.974 22.121 1.00 43.69 84 CYS A N 1
ATOM 607 C CA . CYS A 1 84 ? 4.855 -1.032 23.049 1.00 43.69 84 CYS A CA 1
ATOM 608 C C . CYS A 1 84 ? 4.814 0.221 23.933 1.00 43.69 84 CYS A C 1
ATOM 610 O O . CYS A 1 84 ? 4.673 1.331 23.409 1.00 43.69 84 CYS A O 1
ATOM 612 N N . SER A 1 85 ? 4.901 -0.031 25.239 1.00 50.84 85 SER A N 1
ATOM 613 C CA . SER A 1 85 ? 5.190 0.920 26.317 1.00 50.84 85 SER A CA 1
ATOM 614 C C . SER A 1 85 ? 6.220 1.974 25.938 1.00 50.84 85 SER A C 1
ATOM 616 O O . SER A 1 85 ? 7.216 1.569 25.290 1.00 50.84 85 SER A O 1
#

Sequence (85 aa):
MAGPGPGVKRDELAVAVGVWQRMSEQLADERATAGSPVVQVAGRAVWLVPDRASGVDESALPADYQRILSAVRQAGGPVECHACS

Solvent-accessible surface area (backbone atoms only — not comparable to full-atom values): 5430 Å² total; per-residue (Å²): 132,86,71,85,53,82,61,56,63,51,53,52,46,53,50,52,51,54,52,49,52,55,50,51,51,51,52,51,51,50,39,64,73,73,49,79,54,65,41,76,56,97,86,40,82,39,76,55,76,73,85,67,67,86,66,77,57,68,84,77,45,58,70,69,58,42,51,51,51,50,51,59,57,70,62,64,60,78,80,81,72,79,71,77,129